Protein AF-A0A7W8F968-F1 (afdb_monomer)

Mean predicted aligned error: 6.21 Å

Radius of gyration: 17.03 Å; Cα contacts (8 Å, |Δi|>4): 37; chains: 1; bounding box: 40×39×39 Å

Solvent-accessible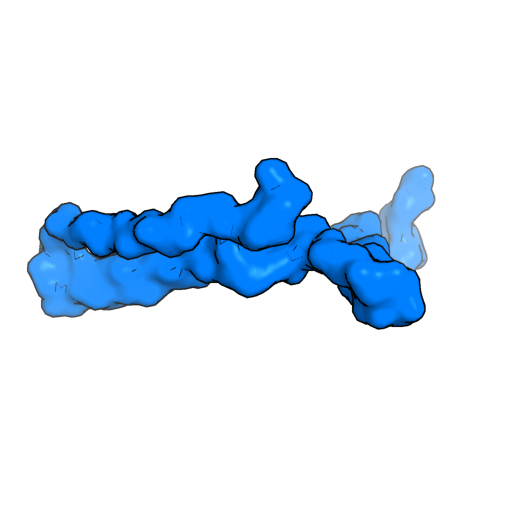 surface area (backbone atoms only — not comparable to full-atom values): 4447 Å² total; per-residue (Å²): 137,70,92,84,59,98,40,77,77,86,34,49,64,59,56,53,50,50,50,43,54,47,19,61,75,73,73,49,85,35,92,79,32,72,49,54,47,44,68,71,46,48,58,57,57,49,49,53,54,19,54,76,63,77,60,49,92,71,86,72,90,79,85,71,77,53,91,92,112

Foldseek 3Di:
DCVPDPLPPSVVVVVQVVQVVVCVVVVHAGPCHPQNVLVVPQVVVVQVVCVVVVNDDDDGDHPDDDPPD

pLDDT: mean 89.48, std 12.45, range [54.19, 98.75]

Structure (mmCIF, N/CA/C/O backbone):
data_AF-A0A7W8F968-F1
#
_entry.id   AF-A0A7W8F968-F1
#
loop_
_atom_site.group_PDB
_atom_site.id
_atom_site.type_symbol
_atom_site.label_atom_id
_atom_site.label_alt_id
_atom_site.label_comp_id
_atom_site.label_asym_id
_atom_site.label_entity_id
_atom_site.label_seq_id
_atom_site.pdbx_PDB_ins_code
_atom_site.Cartn_x
_atom_site.Cartn_y
_atom_site.Cartn_z
_atom_site.occupancy
_atom_site.B_iso_or_equiv
_atom_site.auth_seq_id
_atom_site.auth_comp_id
_atom_site.auth_asym_id
_atom_site.auth_atom_id
_atom_site.pdbx_PDB_model_num
ATOM 1 N N . MET A 1 1 ? 22.850 18.078 -3.656 1.00 54.19 1 MET A N 1
ATOM 2 C CA . MET A 1 1 ? 22.002 19.090 -2.995 1.00 54.19 1 MET A CA 1
ATOM 3 C C . MET A 1 1 ? 20.885 19.427 -3.969 1.00 54.19 1 MET A C 1
ATOM 5 O O . MET A 1 1 ? 21.188 19.909 -5.052 1.00 54.19 1 MET A O 1
ATOM 9 N N . PHE A 1 2 ? 19.645 19.043 -3.655 1.00 64.00 2 PHE A N 1
ATOM 10 C CA . PHE A 1 2 ? 18.485 19.148 -4.555 1.00 64.00 2 PHE A CA 1
ATOM 11 C C . PHE A 1 2 ? 17.592 20.374 -4.265 1.00 64.00 2 PHE A C 1
ATOM 13 O O . PHE A 1 2 ? 16.585 20.553 -4.941 1.00 64.00 2 PHE A O 1
ATOM 20 N N . ASP A 1 3 ? 18.014 21.244 -3.338 1.00 58.44 3 ASP A N 1
ATOM 21 C CA . ASP A 1 3 ? 17.272 22.373 -2.738 1.00 58.44 3 ASP A CA 1
ATOM 22 C C . ASP A 1 3 ? 16.603 23.375 -3.696 1.00 58.44 3 ASP A C 1
ATOM 24 O O . ASP A 1 3 ? 15.824 24.210 -3.252 1.00 58.44 3 ASP A O 1
ATOM 28 N N . HIS A 1 4 ? 16.911 23.355 -4.995 1.00 61.34 4 HIS A N 1
ATOM 29 C CA . HIS A 1 4 ? 16.380 24.319 -5.973 1.00 61.34 4 HIS A CA 1
ATOM 30 C C . HIS A 1 4 ? 15.677 23.659 -7.169 1.00 61.34 4 HIS A C 1
ATOM 32 O O . HIS A 1 4 ? 15.315 24.338 -8.132 1.00 61.34 4 HIS A O 1
ATOM 38 N N . LEU A 1 5 ? 15.471 22.338 -7.143 1.00 68.12 5 LEU A N 1
ATOM 39 C CA . LEU A 1 5 ? 14.708 21.652 -8.184 1.00 68.12 5 LEU A CA 1
ATOM 40 C C . LEU A 1 5 ? 13.215 21.667 -7.849 1.00 68.12 5 LEU A C 1
ATOM 42 O O . LEU A 1 5 ? 12.814 21.477 -6.707 1.00 68.12 5 LEU A O 1
ATOM 46 N N . ARG A 1 6 ? 12.360 21.819 -8.866 1.00 66.31 6 ARG A N 1
ATOM 47 C CA . ARG A 1 6 ? 10.902 21.634 -8.738 1.00 66.31 6 ARG A CA 1
ATOM 48 C C . ARG A 1 6 ? 10.562 20.139 -8.648 1.00 66.31 6 ARG A C 1
ATOM 50 O O . ARG A 1 6 ? 9.894 19.607 -9.526 1.00 66.31 6 ARG A O 1
ATOM 57 N N . ASN A 1 7 ? 11.087 19.448 -7.641 1.00 65.44 7 ASN A N 1
ATOM 58 C CA . ASN A 1 7 ? 11.029 17.988 -7.511 1.00 65.44 7 ASN A CA 1
ATOM 59 C C . ASN A 1 7 ? 10.041 17.500 -6.428 1.00 65.44 7 ASN A C 1
ATOM 61 O O . ASN A 1 7 ? 9.917 16.295 -6.216 1.00 65.44 7 ASN A O 1
ATOM 65 N N . GLY A 1 8 ? 9.301 18.404 -5.776 1.00 66.81 8 GLY A N 1
ATOM 66 C CA . GLY A 1 8 ? 8.303 18.041 -4.766 1.00 66.81 8 GLY A CA 1
ATOM 67 C C . GLY A 1 8 ? 8.955 17.436 -3.522 1.00 66.81 8 GLY A C 1
ATOM 68 O O . GLY A 1 8 ? 9.907 18.000 -3.002 1.00 66.81 8 GLY A O 1
ATOM 69 N N . HIS A 1 9 ? 8.451 16.300 -3.039 1.00 75.25 9 HIS A N 1
ATOM 70 C CA . HIS A 1 9 ? 8.981 15.574 -1.878 1.00 75.25 9 HIS A CA 1
ATOM 71 C C . HIS A 1 9 ? 10.358 14.935 -2.183 1.00 75.25 9 HIS A C 1
ATOM 73 O O . HIS A 1 9 ? 10.483 13.717 -2.319 1.00 75.25 9 HIS A O 1
ATOM 79 N N . GLU A 1 10 ? 11.392 15.760 -2.354 1.00 72.88 10 GLU A N 1
ATOM 80 C CA . GLU A 1 10 ? 12.776 15.362 -2.660 1.00 72.88 10 GLU A CA 1
ATOM 81 C C . GLU A 1 10 ? 12.929 14.513 -3.938 1.00 72.88 10 GLU A C 1
ATOM 83 O O . GLU A 1 10 ? 13.845 13.703 -4.073 1.00 72.88 10 GLU A O 1
ATOM 88 N N . GLY A 1 11 ? 12.014 14.659 -4.902 1.00 69.81 11 GLY A N 1
ATOM 89 C CA . GLY A 1 11 ? 12.012 13.868 -6.137 1.00 69.81 11 GLY A CA 1
ATOM 90 C C . GLY A 1 11 ? 11.496 12.435 -5.993 1.00 69.81 11 GLY A C 1
ATOM 91 O O . GLY A 1 11 ? 11.487 11.710 -6.987 1.00 69.81 11 GLY A O 1
ATOM 92 N N . SER A 1 12 ? 11.016 12.020 -4.813 1.00 73.50 12 SER A N 1
ATOM 93 C CA . SER A 1 12 ? 10.513 10.655 -4.572 1.00 73.50 12 SER A CA 1
ATOM 94 C C . SER A 1 12 ? 9.426 10.242 -5.571 1.00 73.50 12 SER A C 1
ATOM 96 O O . SER A 1 12 ? 9.417 9.115 -6.056 1.00 73.50 12 SER A O 1
ATOM 98 N N . HIS A 1 13 ? 8.562 11.181 -5.955 1.00 77.38 13 HIS A N 1
ATOM 99 C CA . HIS A 1 13 ? 7.481 10.962 -6.912 1.00 77.38 13 HIS A CA 1
ATOM 100 C C . HIS A 1 13 ? 8.011 10.568 -8.295 1.00 77.38 13 HIS A C 1
ATOM 102 O O . HIS A 1 13 ? 7.445 9.683 -8.931 1.00 77.38 13 HIS A O 1
ATOM 108 N N . HIS A 1 14 ? 9.105 11.188 -8.754 1.00 79.44 14 HIS A N 1
ATOM 109 C CA . HIS A 1 14 ? 9.705 10.856 -10.047 1.00 79.44 14 HIS A CA 1
ATOM 110 C C . HIS A 1 14 ? 10.265 9.432 -10.041 1.00 79.44 14 HIS A C 1
ATOM 112 O O . HIS A 1 14 ? 9.995 8.674 -10.967 1.00 79.44 14 HIS A O 1
ATOM 118 N N . PHE A 1 15 ? 10.970 9.042 -8.976 1.00 83.75 15 PHE A N 1
ATOM 119 C CA . PHE A 1 15 ? 11.532 7.695 -8.856 1.00 83.75 15 PHE A CA 1
ATOM 120 C C . PHE A 1 15 ? 10.460 6.614 -8.674 1.00 83.75 15 PHE A C 1
ATOM 122 O O . PHE A 1 15 ? 10.591 5.525 -9.225 1.00 83.75 15 PHE A O 1
ATOM 129 N N . LEU A 1 16 ? 9.378 6.905 -7.944 1.00 86.69 16 LEU A N 1
ATOM 130 C CA . LEU A 1 16 ? 8.257 5.973 -7.796 1.00 86.69 16 LEU A CA 1
ATOM 131 C C . LEU A 1 16 ? 7.537 5.735 -9.128 1.00 86.69 16 LEU A C 1
ATOM 133 O O . LEU A 1 16 ? 7.221 4.592 -9.454 1.00 86.69 16 LEU A O 1
ATOM 137 N N . VAL A 1 17 ? 7.301 6.797 -9.905 1.00 90.38 17 VAL A N 1
ATOM 138 C CA . VAL A 1 17 ? 6.668 6.683 -11.227 1.00 90.38 17 VAL A CA 1
ATOM 139 C C . VAL A 1 17 ? 7.575 5.936 -12.201 1.00 90.38 17 VAL A C 1
ATOM 141 O O . VAL A 1 17 ? 7.107 5.011 -12.862 1.00 90.38 17 VAL A O 1
ATOM 144 N N . ASP A 1 18 ? 8.860 6.286 -12.265 1.00 93.00 18 ASP A N 1
ATOM 145 C CA . ASP A 1 18 ? 9.836 5.603 -13.120 1.00 93.00 18 ASP A CA 1
ATOM 146 C C . ASP A 1 18 ? 9.936 4.106 -12.789 1.00 93.00 18 ASP A C 1
ATOM 148 O O . ASP A 1 18 ? 9.830 3.261 -13.680 1.00 93.00 18 ASP A O 1
ATOM 152 N N . GLY A 1 19 ? 10.026 3.759 -11.500 1.00 90.81 19 GLY A N 1
ATOM 153 C CA . GLY A 1 19 ? 10.060 2.369 -11.047 1.00 90.81 19 GLY A CA 1
ATOM 154 C C . GLY A 1 19 ? 8.788 1.594 -11.400 1.00 90.81 19 GLY A C 1
ATOM 155 O O . GLY A 1 19 ? 8.867 0.449 -11.848 1.00 90.81 1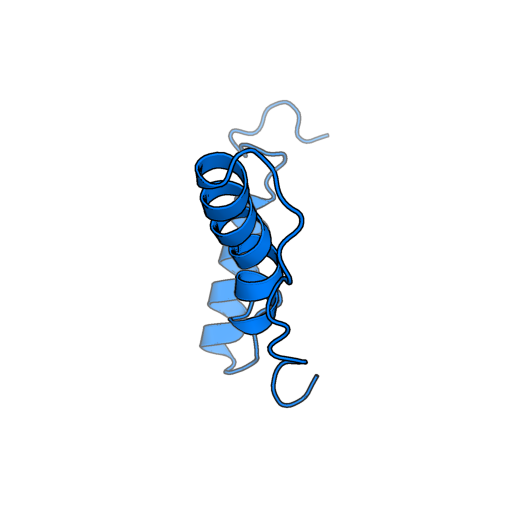9 GLY A O 1
ATOM 156 N N . PHE A 1 20 ? 7.613 2.216 -11.257 1.00 94.50 20 PHE A N 1
ATOM 157 C CA . PHE A 1 20 ? 6.345 1.603 -11.655 1.00 94.50 20 PHE A CA 1
ATOM 158 C C . PHE A 1 20 ? 6.276 1.360 -13.168 1.00 94.50 20 PHE A C 1
ATOM 160 O O . PHE A 1 20 ? 5.993 0.241 -13.597 1.00 94.50 20 PHE A O 1
ATOM 167 N N . VAL A 1 21 ? 6.564 2.381 -13.983 1.00 96.31 21 VAL A N 1
ATOM 168 C CA . VAL A 1 21 ? 6.529 2.273 -15.451 1.00 96.31 21 VAL A CA 1
ATOM 169 C C . VAL A 1 21 ? 7.553 1.253 -15.946 1.00 96.31 21 VAL A C 1
ATOM 171 O O 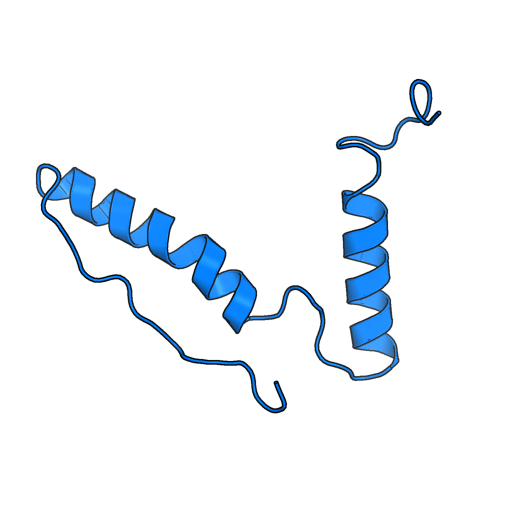. VAL A 1 21 ? 7.230 0.436 -16.809 1.00 96.31 21 VAL A O 1
ATOM 174 N N . THR A 1 22 ? 8.753 1.239 -15.362 1.00 96.62 22 THR A N 1
ATOM 175 C CA . THR A 1 22 ? 9.786 0.242 -15.659 1.00 96.62 22 THR A CA 1
ATOM 176 C C . THR A 1 22 ? 9.284 -1.167 -15.368 1.00 96.62 22 THR A C 1
ATOM 178 O O . THR A 1 22 ? 9.347 -2.014 -16.256 1.00 96.62 22 THR A O 1
ATOM 181 N N . ALA A 1 23 ? 8.722 -1.417 -14.179 1.00 95.69 23 ALA A N 1
ATOM 182 C CA . ALA A 1 23 ? 8.189 -2.730 -13.808 1.00 95.69 23 ALA A CA 1
ATOM 183 C C . ALA A 1 23 ? 7.085 -3.207 -14.767 1.00 95.69 23 ALA A C 1
ATOM 185 O O . ALA A 1 23 ? 7.078 -4.366 -15.183 1.00 95.69 23 ALA A O 1
ATOM 186 N N . VAL A 1 24 ? 6.205 -2.298 -15.202 1.00 96.00 24 VAL A N 1
ATOM 187 C CA . VAL A 1 24 ? 5.192 -2.588 -16.229 1.00 96.00 24 VAL A CA 1
ATOM 188 C C . VAL A 1 24 ? 5.846 -2.975 -17.559 1.00 96.00 24 VAL A C 1
ATOM 190 O O . VAL A 1 24 ? 5.462 -3.982 -18.158 1.00 96.00 24 VAL A O 1
ATOM 193 N N . ALA A 1 25 ? 6.843 -2.212 -18.018 1.00 98.06 25 ALA A N 1
ATOM 194 C CA . ALA A 1 25 ? 7.511 -2.443 -19.297 1.00 98.06 25 ALA A CA 1
ATOM 195 C C . ALA A 1 25 ? 8.235 -3.799 -19.352 1.00 98.06 25 ALA A C 1
ATOM 197 O O . ALA A 1 25 ? 8.147 -4.500 -20.361 1.00 98.06 25 ALA A O 1
ATOM 198 N N . ILE A 1 26 ? 8.909 -4.192 -18.265 1.00 97.25 26 ILE A N 1
ATOM 199 C CA . ILE A 1 26 ? 9.668 -5.453 -18.187 1.00 97.25 26 ILE A CA 1
ATOM 200 C C . ILE A 1 26 ? 8.877 -6.617 -17.572 1.00 97.25 26 ILE A C 1
ATOM 202 O O . ILE A 1 26 ? 9.420 -7.708 -17.414 1.00 97.25 26 ILE A O 1
ATOM 206 N N . ARG A 1 27 ? 7.592 -6.404 -17.258 1.00 95.19 27 ARG A N 1
ATOM 207 C CA . ARG A 1 27 ? 6.673 -7.393 -16.668 1.00 95.19 27 ARG A CA 1
ATOM 208 C C . ARG A 1 27 ? 7.168 -7.988 -15.347 1.00 95.19 27 ARG A C 1
ATOM 210 O O . ARG A 1 27 ? 7.065 -9.192 -15.121 1.00 95.19 27 ARG A O 1
ATOM 217 N N . THR A 1 28 ? 7.672 -7.134 -14.466 1.00 95.25 28 THR A N 1
ATOM 218 C CA . THR A 1 28 ? 7.998 -7.486 -13.081 1.00 95.25 28 THR A CA 1
ATOM 219 C C . THR A 1 28 ? 6.980 -6.885 -12.117 1.00 95.25 28 THR A C 1
ATOM 221 O O . THR A 1 28 ? 6.176 -6.020 -12.470 1.00 95.25 28 THR A O 1
ATOM 224 N N . LEU A 1 29 ? 6.989 -7.366 -10.875 1.00 94.62 29 LEU A N 1
ATOM 225 C CA . LEU A 1 29 ? 6.157 -6.802 -9.824 1.00 94.62 29 LEU A CA 1
ATOM 226 C C . LEU A 1 29 ? 6.745 -5.447 -9.377 1.00 94.62 29 LEU A C 1
ATOM 228 O O . LEU A 1 29 ? 7.932 -5.392 -9.046 1.00 94.62 29 LEU A O 1
ATOM 232 N N . PRO A 1 30 ? 5.962 -4.352 -9.343 1.00 94.44 30 PRO A N 1
ATOM 233 C CA . PRO A 1 30 ? 6.455 -3.080 -8.829 1.00 94.44 30 PRO A CA 1
ATOM 234 C C . PRO A 1 30 ? 6.707 -3.160 -7.316 1.00 94.44 30 PRO A C 1
ATOM 236 O O . PRO A 1 30 ? 6.058 -3.928 -6.600 1.00 94.44 30 PRO A O 1
ATOM 239 N N . SER A 1 31 ? 7.617 -2.318 -6.817 1.00 91.94 31 SER A N 1
ATOM 240 C CA . SER A 1 31 ? 7.931 -2.218 -5.382 1.00 91.94 31 SER A CA 1
ATOM 241 C C . SER A 1 31 ? 6.701 -1.860 -4.540 1.00 91.94 31 SER A C 1
ATOM 243 O O . SER A 1 31 ? 6.497 -2.425 -3.470 1.00 91.94 31 SER A O 1
ATOM 245 N N . VAL A 1 32 ? 5.840 -0.977 -5.057 1.00 93.44 32 VAL A N 1
ATOM 246 C CA . VAL A 1 32 ? 4.500 -0.713 -4.520 1.00 93.44 32 VAL A CA 1
ATOM 247 C C . VAL A 1 32 ? 3.473 -1.467 -5.366 1.00 93.44 32 VAL A C 1
ATOM 249 O O . VAL A 1 32 ? 2.870 -0.924 -6.290 1.00 93.44 32 VAL A O 1
ATOM 252 N N . ASN A 1 33 ? 3.310 -2.755 -5.078 1.00 95.12 33 ASN A N 1
ATOM 253 C CA . ASN A 1 33 ? 2.277 -3.607 -5.673 1.00 95.12 33 ASN A CA 1
ATOM 254 C C . ASN A 1 33 ? 0.982 -3.612 -4.840 1.00 95.12 33 ASN A C 1
ATOM 256 O O . ASN A 1 33 ? 0.893 -2.952 -3.807 1.00 95.12 33 ASN A O 1
ATOM 260 N N . ALA A 1 34 ? -0.022 -4.377 -5.280 1.00 95.56 34 ALA A N 1
ATOM 261 C CA . ALA A 1 34 ? -1.339 -4.427 -4.642 1.00 95.56 34 ALA A CA 1
ATOM 262 C C . ALA A 1 34 ? -1.304 -4.845 -3.158 1.00 95.56 34 ALA A C 1
ATOM 264 O O . ALA A 1 34 ? -2.055 -4.288 -2.362 1.00 95.56 34 ALA A O 1
ATOM 265 N N . TRP A 1 35 ? -0.415 -5.762 -2.761 1.00 97.12 35 TRP A N 1
ATOM 266 C CA . TRP A 1 35 ? -0.286 -6.203 -1.366 1.00 97.12 35 TRP A CA 1
ATOM 267 C C . TRP A 1 35 ? 0.338 -5.118 -0.492 1.00 97.12 35 TRP A C 1
ATOM 269 O O . TRP A 1 35 ? -0.164 -4.823 0.592 1.00 97.12 35 TRP A O 1
ATOM 279 N N . VAL A 1 36 ? 1.393 -4.464 -0.986 1.00 95.88 36 VAL A N 1
ATOM 280 C CA . VAL A 1 36 ? 2.014 -3.322 -0.296 1.00 95.88 36 VAL A CA 1
ATOM 281 C C . VAL A 1 36 ? 1.020 -2.165 -0.178 1.00 95.88 36 VAL A C 1
ATOM 283 O O . VAL A 1 36 ? 0.857 -1.602 0.902 1.00 95.88 36 VAL A O 1
ATOM 286 N N . ALA A 1 37 ? 0.294 -1.856 -1.255 1.00 96.25 37 ALA A N 1
ATOM 287 C CA . ALA A 1 37 ? -0.745 -0.832 -1.248 1.00 96.25 37 ALA A CA 1
ATOM 288 C C . ALA A 1 37 ? -1.841 -1.148 -0.217 1.00 96.25 37 ALA A C 1
ATOM 290 O O . ALA A 1 37 ? -2.196 -0.284 0.583 1.00 96.25 37 ALA A O 1
ATOM 291 N N . ALA A 1 38 ? -2.317 -2.395 -0.164 1.00 97.00 38 ALA A N 1
ATOM 292 C CA 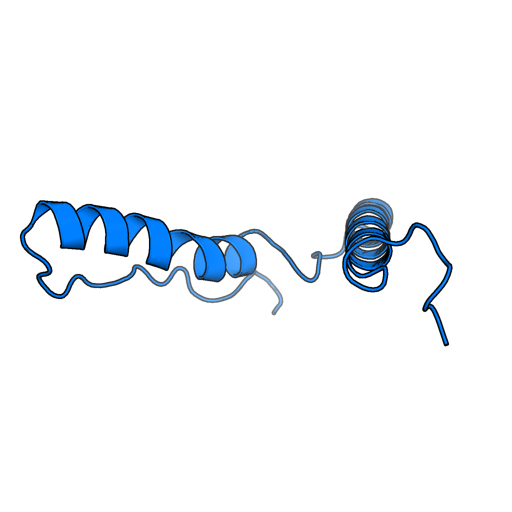. ALA A 1 38 ? -3.302 -2.825 0.823 1.00 97.00 38 ALA A CA 1
ATOM 293 C C . ALA A 1 38 ? -2.792 -2.638 2.263 1.00 97.00 38 ALA A C 1
ATOM 295 O O . ALA A 1 38 ? -3.503 -2.064 3.085 1.00 97.00 38 ALA A O 1
ATOM 296 N N . ARG A 1 39 ? -1.541 -3.014 2.560 1.00 96.38 39 ARG A N 1
ATOM 297 C CA . ARG A 1 39 ? -0.924 -2.813 3.887 1.00 96.38 39 ARG A CA 1
ATOM 298 C C . ARG A 1 39 ? -0.853 -1.340 4.295 1.00 96.38 39 ARG A C 1
ATOM 300 O O . ARG A 1 39 ? -1.024 -1.027 5.469 1.00 96.38 39 ARG A O 1
ATOM 307 N N . CYS A 1 40 ? -0.645 -0.432 3.344 1.00 96.06 40 CYS A N 1
ATOM 308 C CA . CYS A 1 40 ? -0.656 1.007 3.612 1.00 96.06 40 CYS A CA 1
ATOM 309 C C . CYS A 1 40 ? -2.075 1.583 3.761 1.00 96.06 40 CYS A C 1
ATOM 311 O O . CYS A 1 40 ? -2.264 2.548 4.499 1.00 96.06 40 CYS A O 1
ATOM 313 N N . THR A 1 41 ? -3.072 1.034 3.060 1.00 97.44 41 THR A N 1
ATOM 314 C CA . THR A 1 41 ? -4.427 1.611 2.987 1.00 97.44 41 THR A CA 1
ATOM 315 C C . THR A 1 41 ? -5.407 1.030 4.010 1.00 97.44 41 THR A C 1
ATOM 317 O O . THR A 1 41 ? -6.165 1.785 4.621 1.00 97.44 41 THR A O 1
ATOM 320 N N . LEU A 1 42 ? -5.401 -0.289 4.231 1.00 98.19 42 LEU A N 1
ATOM 321 C CA . LEU A 1 42 ? -6.347 -0.967 5.128 1.00 98.19 42 LEU A CA 1
ATOM 322 C C . LEU A 1 42 ? -6.363 -0.402 6.555 1.00 98.19 42 LEU A C 1
ATOM 324 O O . LEU A 1 42 ? -7.467 -0.213 7.071 1.00 98.19 42 LEU A O 1
ATOM 328 N N . PRO A 1 43 ? -5.218 -0.061 7.187 1.00 98.12 43 PRO A N 1
ATOM 329 C CA . PRO A 1 43 ? -5.237 0.514 8.529 1.00 98.12 43 PRO A CA 1
ATOM 330 C C . PRO A 1 43 ? -6.056 1.804 8.607 1.00 98.12 43 PRO A C 1
ATOM 332 O O . PRO A 1 43 ? -6.768 2.012 9.582 1.00 98.12 43 PRO A O 1
ATOM 335 N N . GLY A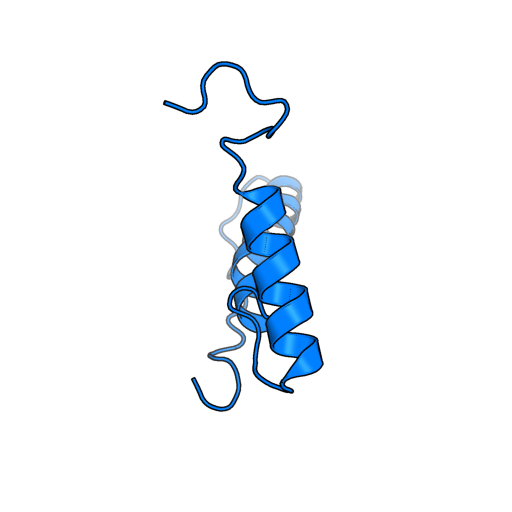 1 44 ? -6.011 2.648 7.570 1.00 98.12 44 GLY A N 1
ATOM 336 C CA . GLY A 1 44 ? -6.793 3.885 7.517 1.00 98.12 44 GLY A CA 1
ATOM 337 C C . GLY A 1 44 ? -8.299 3.630 7.418 1.00 98.12 44 GLY A C 1
ATOM 338 O O . GLY A 1 44 ? -9.084 4.293 8.094 1.00 98.12 44 GLY A O 1
ATOM 339 N N . ILE A 1 45 ? -8.705 2.633 6.625 1.00 98.31 45 ILE A N 1
ATOM 340 C CA . ILE A 1 45 ? -10.113 2.228 6.491 1.00 98.31 45 ILE A CA 1
ATOM 341 C C . ILE A 1 45 ? -10.636 1.667 7.820 1.00 98.31 45 ILE A C 1
ATOM 343 O O . ILE A 1 45 ? -11.687 2.088 8.302 1.00 98.31 45 ILE A O 1
ATOM 347 N N . VAL A 1 46 ? -9.884 0.757 8.444 1.00 98.62 46 VAL A N 1
ATOM 348 C CA . VAL A 1 46 ? -10.259 0.151 9.731 1.00 98.62 46 VAL A CA 1
ATOM 349 C C . VAL A 1 46 ? -10.251 1.192 10.852 1.00 98.62 46 VAL A C 1
ATOM 351 O O . VAL A 1 46 ? -11.146 1.188 11.692 1.00 98.62 46 VAL A O 1
ATOM 354 N N . ALA A 1 47 ? -9.303 2.134 10.848 1.00 98.50 47 ALA A N 1
ATOM 355 C CA . ALA A 1 47 ? -9.278 3.242 11.801 1.00 98.50 47 ALA A CA 1
ATOM 356 C C . ALA A 1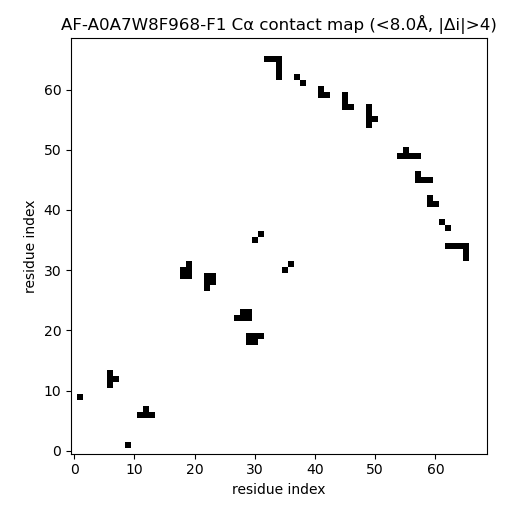 47 ? -10.511 4.149 11.665 1.00 98.50 47 ALA A C 1
ATOM 358 O O . ALA A 1 47 ? -11.059 4.589 12.675 1.00 98.50 47 ALA A O 1
ATOM 359 N N . HIS A 1 48 ? -10.982 4.400 10.438 1.00 98.62 48 HIS A N 1
ATOM 360 C CA . HIS A 1 48 ? -12.221 5.145 10.220 1.00 98.62 48 HIS A CA 1
ATOM 361 C C . HIS A 1 48 ? -13.432 4.423 10.827 1.00 98.62 48 HIS A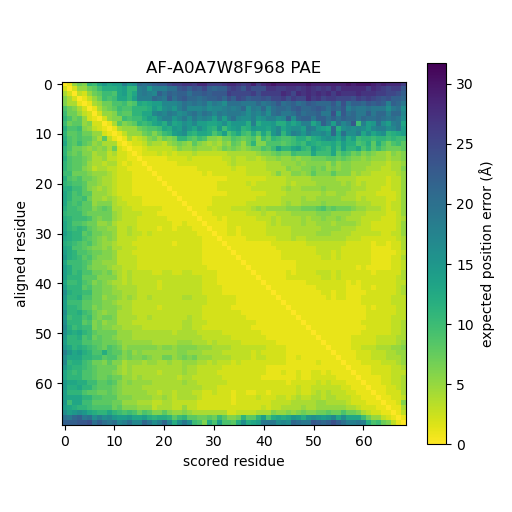 C 1
ATOM 363 O O . HIS A 1 48 ? -14.232 5.046 11.522 1.00 98.62 48 HIS A O 1
ATOM 369 N N . GLU A 1 49 ? -13.546 3.110 10.619 1.00 98.50 49 GLU A N 1
ATOM 370 C CA . GLU A 1 49 ? -14.623 2.310 11.212 1.00 98.50 49 GLU A CA 1
ATOM 371 C C . GLU A 1 49 ? -14.515 2.237 12.744 1.00 98.50 49 GLU A C 1
ATOM 373 O O . GLU A 1 49 ? -15.504 2.435 13.449 1.00 98.50 49 GLU A O 1
ATOM 378 N N . SER A 1 50 ? -13.303 2.071 13.278 1.00 98.75 50 SER A N 1
ATOM 379 C CA . SER A 1 50 ? -13.025 2.123 14.718 1.00 98.75 50 SER A CA 1
ATOM 380 C C . SER A 1 50 ? -13.514 3.437 15.330 1.00 98.75 50 SER A C 1
ATOM 382 O O . SER A 1 50 ? -14.219 3.426 16.340 1.00 98.75 50 SER A O 1
ATOM 384 N N . ALA A 1 51 ? -13.228 4.575 14.689 1.00 98.69 51 ALA A N 1
ATOM 385 C CA . ALA A 1 51 ? -13.672 5.885 15.158 1.00 98.69 51 ALA A CA 1
ATOM 386 C C . ALA A 1 51 ? -15.206 6.003 15.208 1.00 98.69 51 ALA A C 1
ATOM 388 O O . ALA A 1 51 ? -15.749 6.559 16.164 1.00 98.69 51 ALA A O 1
ATOM 389 N N . ARG A 1 52 ? -15.918 5.429 14.227 1.00 98.50 52 ARG A N 1
ATOM 390 C CA . ARG A 1 52 ? -17.394 5.385 14.204 1.00 98.50 52 ARG A CA 1
ATOM 391 C C . ARG A 1 52 ? -17.979 4.533 15.334 1.00 98.50 52 ARG A C 1
ATOM 393 O O . ARG A 1 52 ? -19.113 4.766 15.739 1.00 98.50 52 ARG A O 1
ATOM 400 N N . GLN A 1 53 ? -17.201 3.592 15.861 1.00 98.44 53 GLN A N 1
ATOM 401 C CA . GLN A 1 53 ? -17.565 2.706 16.968 1.00 98.44 53 GLN A CA 1
ATOM 402 C C . GLN A 1 53 ? -17.010 3.180 18.325 1.00 98.44 53 GLN A C 1
ATOM 404 O O . GLN A 1 53 ? -16.910 2.399 19.266 1.00 98.44 53 GLN A O 1
ATOM 409 N N . GLY A 1 54 ? -16.630 4.457 18.451 1.00 98.44 54 GLY A N 1
ATOM 410 C CA . GLY A 1 54 ? -16.114 5.007 19.710 1.00 98.44 54 GLY A CA 1
ATOM 411 C C . GLY A 1 54 ? -14.664 4.624 20.015 1.00 98.44 54 GLY A C 1
ATOM 412 O O . GLY A 1 54 ? -14.253 4.647 21.172 1.00 98.44 54 GLY A O 1
ATOM 413 N N . GLY A 1 55 ? -13.881 4.276 18.993 1.00 98.25 55 GLY A N 1
ATOM 414 C CA . GLY A 1 55 ? -12.454 3.979 19.123 1.00 98.25 55 GLY A CA 1
ATOM 415 C C . GLY A 1 55 ? -12.148 2.561 19.603 1.00 98.25 55 GLY A C 1
ATOM 416 O O . GLY A 1 55 ? -11.087 2.328 20.183 1.00 98.25 55 GLY A O 1
ATOM 417 N N . VAL A 1 56 ? -13.057 1.604 19.393 1.00 98.62 56 VAL A N 1
ATOM 418 C CA . VAL A 1 56 ? -12.796 0.195 19.724 1.00 98.62 56 VAL A CA 1
ATOM 419 C C . VAL A 1 56 ? -11.650 -0.362 18.883 1.00 98.62 56 VAL A C 1
ATOM 421 O O . VAL A 1 56 ? -11.457 0.015 17.725 1.00 98.62 56 VAL A O 1
ATOM 424 N N . ARG A 1 57 ? -10.884 -1.293 19.452 1.00 98.25 57 ARG A N 1
ATOM 425 C CA . ARG A 1 57 ? -9.847 -1.998 18.699 1.00 98.25 57 ARG A CA 1
ATOM 426 C C . ARG A 1 57 ? -10.508 -2.943 17.697 1.00 98.25 57 ARG A C 1
ATOM 428 O O . ARG A 1 57 ? -11.290 -3.802 18.089 1.00 98.25 57 ARG A O 1
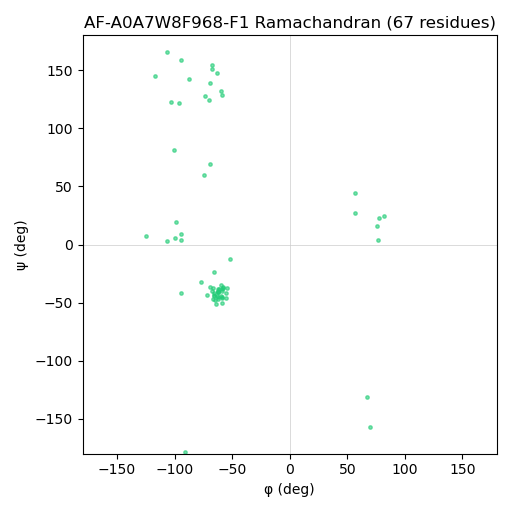ATOM 435 N N . LEU A 1 58 ? -10.156 -2.780 16.427 1.00 98.50 58 LEU A N 1
ATOM 436 C CA . LEU A 1 58 ? -10.595 -3.631 15.328 1.00 98.50 58 LEU A CA 1
ATOM 437 C C . LEU A 1 58 ? -9.383 -4.326 14.710 1.00 98.50 58 LEU A C 1
ATOM 439 O O . LEU A 1 58 ? -8.299 -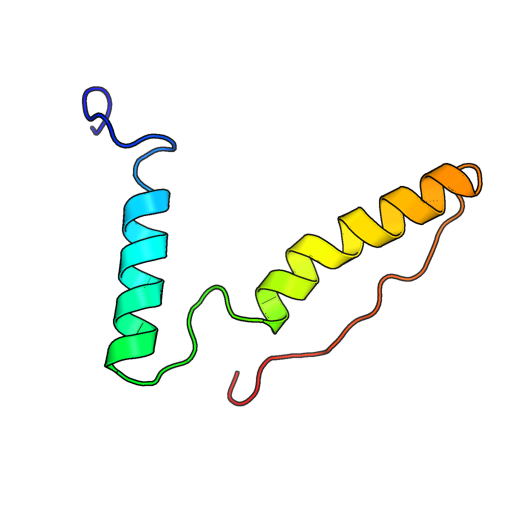3.743 14.636 1.00 98.50 58 LEU A O 1
ATOM 443 N N . GLU A 1 59 ? -9.582 -5.565 14.275 1.00 98.19 59 GLU A N 1
ATOM 444 C CA . GLU A 1 59 ? -8.576 -6.326 13.537 1.00 98.19 59 GLU A CA 1
ATOM 445 C C . GLU A 1 59 ? -8.369 -5.723 12.144 1.00 98.19 59 GLU A C 1
ATOM 447 O O . GLU A 1 59 ? -9.326 -5.343 11.463 1.00 98.19 59 GLU A O 1
ATOM 452 N N . ILE A 1 60 ? -7.110 -5.650 11.714 1.00 97.88 60 ILE A N 1
ATOM 453 C CA . ILE A 1 60 ? -6.753 -5.239 10.355 1.00 97.88 60 ILE A CA 1
ATOM 454 C C . ILE A 1 60 ? -6.554 -6.516 9.534 1.00 97.88 60 ILE A C 1
ATOM 456 O O . ILE A 1 60 ? -5.700 -7.322 9.903 1.00 97.88 60 ILE A O 1
ATOM 460 N N . PRO A 1 61 ? -7.301 -6.721 8.433 1.00 95.94 61 PRO A N 1
ATOM 461 C CA . PRO A 1 61 ? -7.110 -7.892 7.585 1.00 95.94 61 PRO A CA 1
ATOM 462 C C . PRO A 1 61 ? -5.686 -7.955 7.025 1.00 95.94 61 PRO A C 1
ATOM 464 O O . PRO A 1 61 ? -5.194 -6.968 6.474 1.00 95.94 61 PRO A O 1
ATOM 467 N N . ASP A 1 62 ? -5.058 -9.125 7.119 1.00 95.31 62 ASP A N 1
ATOM 468 C CA . ASP A 1 62 ? -3.791 -9.416 6.451 1.00 95.31 62 ASP A CA 1
ATOM 469 C C . ASP A 1 62 ? -4.044 -10.282 5.213 1.00 95.31 62 ASP A C 1
ATOM 471 O O . ASP A 1 62 ? -4.629 -11.363 5.296 1.00 95.31 62 ASP A O 1
ATOM 475 N N . PHE A 1 63 ? -3.609 -9.791 4.054 1.00 95.56 63 PHE A N 1
ATOM 476 C CA . PHE A 1 63 ? -3.714 -10.498 2.776 1.00 95.56 63 PHE A CA 1
ATOM 477 C C . PHE A 1 63 ? -2.449 -11.295 2.425 1.00 95.56 63 PHE A C 1
ATOM 479 O O . PHE A 1 63 ? -2.345 -11.813 1.312 1.00 95.56 63 PHE A O 1
ATOM 486 N N . GLY A 1 64 ? -1.500 -11.407 3.359 1.00 95.00 64 GLY A N 1
ATOM 487 C CA . GLY A 1 64 ? -0.241 -12.111 3.158 1.00 95.00 64 GLY A CA 1
ATOM 488 C C . GLY A 1 64 ? 0.678 -11.378 2.185 1.00 95.00 64 GLY A C 1
ATOM 489 O O . GLY A 1 64 ? 0.572 -10.164 1.995 1.00 95.00 64 GLY A O 1
ATOM 490 N N . ASP A 1 65 ? 1.604 -12.120 1.584 1.00 95.88 65 ASP A N 1
ATOM 491 C CA . ASP A 1 65 ? 2.596 -11.584 0.655 1.00 95.88 65 ASP A CA 1
ATOM 492 C C . ASP A 1 65 ? 2.163 -11.684 -0.809 1.00 95.88 65 ASP A C 1
ATOM 494 O O . ASP A 1 65 ? 1.305 -12.485 -1.192 1.00 95.88 65 ASP A O 1
ATOM 498 N N . ALA A 1 66 ? 2.783 -10.848 -1.643 1.00 94.25 66 ALA A N 1
ATOM 499 C CA . ALA A 1 66 ? 2.569 -10.898 -3.077 1.00 94.25 66 ALA A CA 1
ATOM 500 C C . ALA A 1 66 ? 3.144 -12.195 -3.685 1.00 94.25 66 ALA A C 1
ATOM 502 O O . ALA A 1 66 ? 4.141 -12.721 -3.189 1.00 94.25 66 ALA A O 1
ATOM 503 N N . PRO A 1 67 ? 2.575 -12.706 -4.791 1.00 88.88 67 PRO A N 1
ATOM 504 C CA . PRO A 1 67 ? 3.101 -13.876 -5.480 1.00 88.88 67 PRO A CA 1
ATOM 505 C C . PRO A 1 67 ? 4.548 -13.655 -5.932 1.00 88.88 67 PRO A C 1
ATOM 507 O O . PRO A 1 67 ? 4.841 -12.669 -6.609 1.00 88.88 67 PRO A O 1
ATOM 510 N N . GLY A 1 68 ? 5.431 -14.598 -5.597 1.00 79.50 68 GLY A N 1
ATOM 511 C CA . GLY A 1 68 ? 6.849 -14.541 -5.964 1.00 79.50 68 GLY A CA 1
ATOM 512 C C . GLY A 1 68 ? 7.697 -13.563 -5.142 1.00 79.50 68 GLY A C 1
ATOM 513 O O . GLY A 1 68 ? 8.791 -13.229 -5.594 1.00 79.50 68 GLY A O 1
ATOM 514 N N . ALA A 1 69 ? 7.191 -13.098 -3.992 1.00 60.75 69 ALA A N 1
ATOM 515 C CA . ALA A 1 69 ? 7.971 -12.410 -2.960 1.00 60.75 69 ALA A CA 1
ATOM 516 C C . ALA A 1 69 ? 8.875 -13.374 -2.173 1.00 60.75 69 ALA A C 1
ATOM 518 O O . ALA A 1 69 ? 8.504 -14.565 -2.046 1.00 60.75 69 ALA A O 1
#

Secondary structure (DSSP, 8-state):
--TTSS-TTTTHHHHHHHHHHHHHHHT---SS-HHHHHHHHHHHHHHHHHHHTTS---PPPP--PPTT-

Organism: NCBI:txid67303

Sequence (69 aa):
MFDHLRNGHEGSHHFLVDGFVTAVAIRTLPSVNAWVAARCTLPGIVAHESARQGGVRLEIPDFGDAPGA